Protein AF-A0A838UVV6-F1 (afdb_monomer_lite)

Radius of gyration: 16.94 Å; chains: 1; bounding box: 37×32×48 Å

Structure (mmCIF, N/CA/C/O backbone):
data_AF-A0A838UVV6-F1
#
_entry.id   AF-A0A838UVV6-F1
#
loop_
_atom_site.group_PDB
_atom_site.id
_atom_site.type_symbol
_atom_site.label_atom_id
_atom_site.label_alt_id
_atom_site.label_comp_id
_atom_site.label_asym_id
_atom_site.label_entity_id
_atom_site.label_seq_id
_atom_site.pdbx_PDB_ins_code
_atom_site.Cartn_x
_atom_site.Cartn_y
_atom_site.Cartn_z
_atom_site.occupancy
_atom_site.B_iso_or_equiv
_atom_site.auth_seq_id
_atom_site.auth_comp_id
_atom_site.auth_asym_id
_atom_site.auth_atom_id
_atom_site.pdbx_PDB_model_num
ATOM 1 N N . MET A 1 1 ? -22.865 -4.906 24.765 1.00 41.06 1 MET A N 1
ATOM 2 C CA . MET A 1 1 ? -21.482 -5.231 24.356 1.00 41.06 1 MET A CA 1
ATOM 3 C C . MET A 1 1 ? -21.528 -5.746 22.930 1.00 41.06 1 MET A C 1
ATOM 5 O O . MET A 1 1 ? -21.940 -6.876 22.714 1.00 41.06 1 MET A O 1
ATOM 9 N N . THR A 1 2 ? -21.215 -4.902 21.952 1.00 46.88 2 THR A N 1
ATOM 10 C CA . THR A 1 2 ? -21.069 -5.320 20.553 1.00 46.88 2 THR A CA 1
ATOM 11 C C . THR A 1 2 ? -19.723 -6.016 20.407 1.00 46.88 2 THR A C 1
ATOM 13 O O . THR A 1 2 ? -18.683 -5.409 20.655 1.00 46.88 2 THR A O 1
ATOM 16 N N . THR A 1 3 ? -19.739 -7.299 20.067 1.00 51.88 3 THR A N 1
ATOM 17 C CA . THR A 1 3 ? -18.536 -8.076 19.772 1.00 51.88 3 THR A CA 1
ATOM 18 C C . THR A 1 3 ? -17.814 -7.440 18.586 1.00 51.88 3 THR A C 1
ATOM 20 O O . THR A 1 3 ? -18.348 -7.365 17.481 1.00 51.88 3 THR A O 1
ATOM 23 N N . ILE A 1 4 ? -16.603 -6.936 18.822 1.00 55.19 4 ILE A N 1
ATOM 24 C CA . ILE A 1 4 ? -15.743 -6.409 17.763 1.00 55.19 4 ILE A CA 1
ATOM 25 C C . ILE A 1 4 ? -15.344 -7.611 16.907 1.00 55.19 4 ILE A C 1
ATOM 27 O O . ILE A 1 4 ? -14.550 -8.436 17.348 1.00 55.19 4 ILE A O 1
ATOM 31 N N . GLN A 1 5 ? -15.927 -7.763 15.717 1.00 62.59 5 GLN A N 1
ATOM 32 C CA . GLN A 1 5 ? -15.460 -8.770 14.767 1.00 62.59 5 GLN A CA 1
ATOM 33 C C . GLN A 1 5 ? -14.208 -8.231 14.058 1.00 62.59 5 GLN A C 1
ATOM 35 O O . GLN A 1 5 ? -14.318 -7.285 13.274 1.00 62.59 5 GLN A O 1
ATOM 40 N N . PRO A 1 6 ? -13.012 -8.811 14.291 1.00 66.38 6 PRO A N 1
ATOM 41 C CA . PRO A 1 6 ? -11.767 -8.336 13.683 1.00 66.38 6 PRO A CA 1
ATOM 42 C C . PRO A 1 6 ? -11.651 -8.705 12.194 1.00 66.38 6 PRO A C 1
ATOM 44 O O . PRO A 1 6 ? -10.659 -8.384 11.548 1.00 66.38 6 PRO A O 1
ATOM 47 N N . THR A 1 7 ? -12.654 -9.377 11.627 1.00 75.38 7 THR A N 1
ATOM 48 C CA . THR A 1 7 ? -12.616 -9.950 10.280 1.00 75.38 7 THR A CA 1
ATOM 49 C C . THR A 1 7 ? -12.334 -8.906 9.203 1.00 75.38 7 THR A C 1
ATOM 51 O O . THR A 1 7 ? -11.493 -9.148 8.344 1.00 75.38 7 THR A O 1
ATOM 54 N N . LYS A 1 8 ? -12.968 -7.725 9.259 1.00 72.94 8 LYS A N 1
ATOM 55 C CA . LYS A 1 8 ? -12.755 -6.667 8.255 1.00 72.94 8 LYS A CA 1
ATOM 56 C C . LYS A 1 8 ? -11.329 -6.091 8.278 1.00 72.94 8 LYS A C 1
ATOM 58 O O . LYS A 1 8 ? -10.708 -6.099 7.220 1.00 72.94 8 LYS A O 1
ATOM 63 N N . PRO A 1 9 ? -10.771 -5.618 9.414 1.00 76.00 9 PRO A N 1
ATOM 64 C CA . PRO A 1 9 ? -9.405 -5.088 9.438 1.00 76.00 9 PRO A CA 1
ATOM 65 C C . PRO A 1 9 ? -8.336 -6.137 9.134 1.00 76.00 9 PRO A C 1
ATOM 67 O O . PRO A 1 9 ? -7.342 -5.813 8.492 1.00 76.00 9 PRO A O 1
ATOM 70 N N . VAL A 1 10 ? -8.540 -7.393 9.536 1.00 78.88 10 VAL A N 1
ATOM 71 C CA . VAL A 1 10 ? -7.603 -8.474 9.201 1.00 78.88 10 VAL A CA 1
ATOM 72 C C . VAL A 1 10 ? -7.660 -8.799 7.709 1.00 78.88 10 VAL A C 1
ATOM 74 O O . VAL A 1 10 ? -6.617 -8.861 7.062 1.00 78.88 10 VAL A O 1
ATOM 77 N N . LEU A 1 11 ? -8.858 -8.954 7.135 1.00 79.56 11 LEU A N 1
ATOM 78 C CA . LEU A 1 11 ? -9.021 -9.232 5.706 1.00 79.56 11 LEU A CA 1
ATOM 79 C C . LEU A 1 11 ? -8.479 -8.085 4.854 1.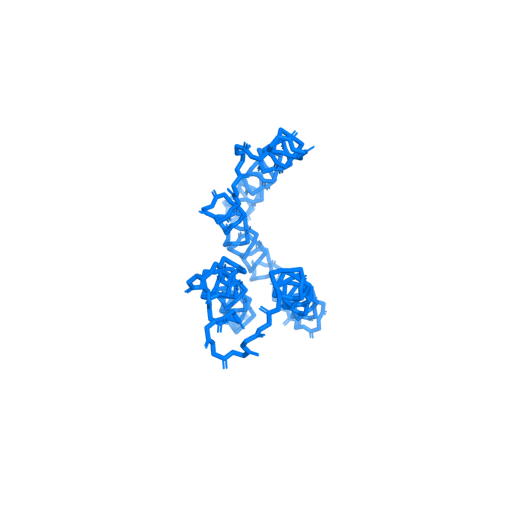00 79.56 11 LEU A C 1
ATOM 81 O O . LEU A 1 11 ? -7.797 -8.330 3.863 1.00 79.56 11 LEU A O 1
ATOM 85 N N . SER A 1 12 ? -8.735 -6.844 5.269 1.00 76.81 12 SER A N 1
ATOM 86 C CA . SER A 1 12 ? -8.170 -5.674 4.617 1.00 76.81 12 SER A CA 1
ATOM 87 C C . SER A 1 12 ? -6.636 -5.739 4.698 1.00 76.81 12 SER A C 1
ATOM 89 O O . SER A 1 12 ? -5.983 -5.775 3.668 1.00 76.81 12 SER A O 1
ATOM 91 N N . ALA A 1 13 ? -6.021 -5.902 5.869 1.00 78.75 13 ALA A N 1
ATOM 92 C CA . ALA A 1 13 ? -4.562 -5.998 5.968 1.00 78.75 13 ALA A CA 1
ATOM 93 C C . ALA A 1 13 ? -3.964 -7.119 5.089 1.00 78.75 13 ALA A C 1
ATOM 95 O O . ALA A 1 13 ? -2.959 -6.896 4.415 1.00 78.75 13 ALA A O 1
ATOM 96 N N . ILE A 1 14 ? -4.610 -8.290 5.029 1.00 81.56 14 ILE A N 1
ATOM 97 C CA . ILE A 1 14 ? -4.186 -9.410 4.173 1.00 81.56 14 ILE A CA 1
ATOM 98 C C . ILE A 1 14 ? -4.249 -9.030 2.691 1.00 81.56 14 ILE A C 1
ATOM 100 O O . ILE A 1 14 ? -3.289 -9.277 1.966 1.00 81.56 14 ILE A O 1
ATOM 104 N N . VA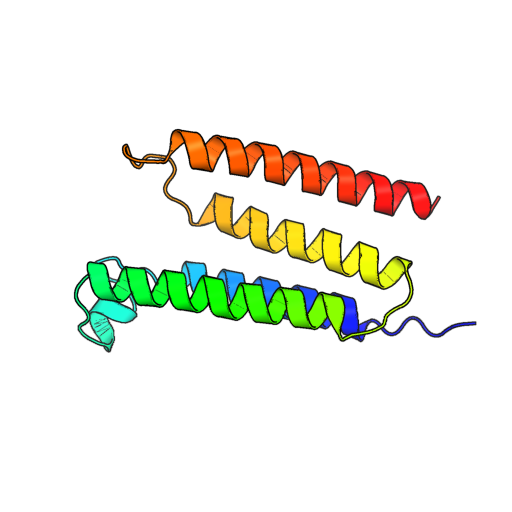L A 1 15 ? -5.335 -8.406 2.224 1.00 79.56 15 VAL A N 1
ATOM 105 C CA . VAL A 1 15 ? -5.458 -7.988 0.815 1.00 79.56 15 VAL A CA 1
ATOM 106 C C . VAL A 1 15 ? -4.398 -6.945 0.458 1.00 79.56 15 VAL A C 1
ATOM 108 O O . VAL A 1 15 ? -3.833 -7.007 -0.632 1.00 79.56 15 VAL A O 1
ATOM 111 N N . ALA A 1 16 ? -4.055 -6.037 1.376 1.00 77.12 16 ALA A N 1
ATOM 112 C CA . ALA A 1 16 ? -3.001 -5.050 1.144 1.00 77.12 16 ALA A CA 1
ATOM 113 C C . ALA A 1 16 ? -1.621 -5.718 1.117 1.00 77.12 16 ALA A C 1
ATOM 115 O O . ALA A 1 16 ? -0.779 -5.367 0.294 1.00 77.12 16 ALA A O 1
ATOM 116 N N . ALA A 1 17 ? -1.387 -6.709 1.979 1.00 76.69 17 ALA A N 1
ATOM 117 C CA . ALA A 1 17 ? -0.150 -7.483 1.986 1.00 76.69 17 ALA A CA 1
ATOM 118 C C . ALA A 1 17 ? -0.002 -8.348 0.720 1.00 76.69 17 ALA A C 1
ATOM 120 O O . ALA A 1 17 ? 1.095 -8.476 0.181 1.00 76.69 17 ALA A O 1
ATOM 121 N N . LEU A 1 18 ? -1.099 -8.902 0.199 1.00 76.56 18 LEU A N 1
ATOM 122 C CA . LEU A 1 18 ? -1.109 -9.599 -1.089 1.00 76.56 18 LEU A CA 1
ATOM 123 C C . LEU A 1 18 ? -0.864 -8.634 -2.254 1.00 76.56 18 LEU A C 1
ATOM 125 O O . LEU A 1 18 ? -0.099 -8.962 -3.158 1.00 76.56 18 LEU A O 1
ATOM 129 N N . TRP A 1 19 ? -1.442 -7.431 -2.206 1.00 73.19 19 TRP A N 1
ATOM 130 C CA . TRP A 1 19 ? -1.157 -6.362 -3.167 1.00 73.19 19 TRP A CA 1
ATOM 131 C C . TRP A 1 19 ? 0.329 -5.973 -3.148 1.00 73.19 19 TRP A C 1
ATOM 133 O O . TRP A 1 19 ? 0.949 -5.836 -4.200 1.00 73.19 19 TRP A O 1
ATOM 143 N N . LEU A 1 20 ? 0.936 -5.883 -1.960 1.00 72.44 20 LEU A N 1
ATOM 144 C CA . LEU A 1 20 ? 2.383 -5.714 -1.806 1.00 72.44 20 LEU A CA 1
ATOM 145 C C . LEU A 1 20 ? 3.167 -6.859 -2.437 1.00 72.44 20 LEU A C 1
ATOM 147 O O . LEU A 1 20 ? 4.091 -6.616 -3.208 1.00 72.44 20 LEU A O 1
ATOM 151 N N . GLY A 1 21 ? 2.792 -8.103 -2.138 1.00 70.31 21 GLY A N 1
ATOM 152 C CA . GLY A 1 21 ? 3.402 -9.280 -2.751 1.00 70.31 21 GLY A CA 1
ATOM 153 C C . GLY A 1 21 ? 3.340 -9.219 -4.279 1.00 70.31 21 GLY A C 1
ATOM 154 O O . GLY A 1 21 ? 4.325 -9.537 -4.945 1.00 70.31 21 GLY A O 1
ATOM 155 N N . ALA A 1 22 ? 2.236 -8.714 -4.836 1.00 68.44 22 ALA A N 1
ATOM 156 C CA . ALA A 1 22 ? 2.101 -8.498 -6.271 1.00 68.44 22 ALA A CA 1
ATOM 157 C C . ALA A 1 22 ? 3.111 -7.466 -6.825 1.00 68.44 22 ALA A C 1
ATOM 159 O O . ALA A 1 22 ? 3.559 -7.588 -7.961 1.00 68.44 22 ALA A O 1
ATOM 160 N N . PHE A 1 23 ? 3.522 -6.476 -6.031 1.00 66.81 23 PHE A N 1
ATOM 161 C CA . PHE A 1 23 ? 4.569 -5.521 -6.410 1.00 66.81 23 PHE A CA 1
ATOM 162 C C . PHE A 1 23 ? 5.979 -6.122 -6.390 1.00 66.81 23 PHE A C 1
ATOM 164 O O . PHE A 1 23 ? 6.775 -5.805 -7.277 1.00 66.81 23 PHE A O 1
ATOM 171 N N . VAL A 1 24 ? 6.277 -6.959 -5.388 1.00 66.56 24 VAL A N 1
ATOM 172 C CA . VAL A 1 24 ? 7.625 -7.509 -5.143 1.00 66.56 24 VAL A CA 1
ATOM 173 C C . VAL A 1 24 ? 7.947 -8.668 -6.075 1.00 66.56 24 VAL A C 1
ATOM 175 O O . VAL A 1 24 ? 9.009 -8.704 -6.688 1.00 66.56 24 VAL A O 1
ATOM 178 N N . PHE A 1 25 ? 7.043 -9.646 -6.157 1.00 64.88 25 PHE A N 1
ATOM 179 C CA . PHE A 1 25 ? 7.328 -10.914 -6.829 1.00 64.88 25 PHE A CA 1
ATOM 180 C C . PHE A 1 25 ? 7.197 -10.824 -8.350 1.00 64.88 25 PHE A C 1
ATOM 182 O O . PHE A 1 25 ? 7.765 -11.643 -9.070 1.00 64.88 25 PHE A O 1
ATOM 189 N N . PHE A 1 26 ? 6.480 -9.817 -8.849 1.00 65.50 26 PHE A N 1
ATOM 190 C CA . PHE A 1 26 ? 6.214 -9.643 -10.270 1.00 65.50 26 PHE A CA 1
ATOM 191 C C . PHE A 1 26 ? 6.972 -8.447 -10.842 1.00 65.50 26 PHE A C 1
ATOM 193 O O . PHE A 1 26 ? 6.392 -7.508 -11.385 1.00 65.50 26 PHE A O 1
ATOM 200 N N . ASP A 1 27 ? 8.293 -8.473 -10.704 1.00 64.62 27 ASP A N 1
ATOM 201 C CA . ASP A 1 27 ? 9.173 -7.549 -11.413 1.00 64.62 27 ASP A CA 1
ATOM 202 C C . ASP A 1 27 ? 9.029 -7.756 -12.942 1.00 64.62 27 ASP A C 1
ATOM 204 O O . ASP A 1 27 ? 9.044 -8.903 -13.394 1.00 64.62 27 ASP A O 1
ATOM 208 N N . PRO A 1 28 ? 8.837 -6.703 -13.761 1.00 59.72 28 PRO A N 1
ATOM 209 C CA . PRO A 1 28 ? 8.881 -6.800 -15.220 1.00 59.72 28 PRO A CA 1
ATOM 210 C C . PRO A 1 28 ? 10.316 -6.782 -15.775 1.00 59.72 28 PRO A C 1
ATOM 212 O O . PRO A 1 28 ? 10.505 -6.841 -16.990 1.00 59.72 28 PRO A O 1
ATOM 215 N N . GLY A 1 29 ? 11.331 -6.686 -14.910 1.00 64.31 29 GLY A N 1
ATOM 216 C CA . GLY A 1 29 ? 12.734 -6.765 -15.296 1.00 64.31 29 GLY A CA 1
ATOM 217 C C . GLY A 1 29 ? 13.129 -8.096 -15.963 1.00 64.31 29 GLY A C 1
ATOM 218 O O . GLY A 1 29 ? 12.375 -9.073 -15.946 1.00 64.31 29 GLY A O 1
ATOM 219 N N . PRO A 1 30 ? 14.343 -8.180 -16.537 1.00 58.03 30 PRO A N 1
ATOM 220 C CA . PRO A 1 30 ? 14.835 -9.377 -17.230 1.00 58.03 30 PRO A CA 1
ATOM 221 C C . PRO A 1 30 ? 14.952 -10.616 -16.325 1.00 58.03 30 PRO A C 1
ATOM 223 O O . PRO A 1 30 ? 14.897 -11.742 -16.811 1.00 58.03 30 PRO A O 1
ATOM 226 N N . ASN A 1 31 ? 15.054 -10.411 -15.007 1.00 62.88 31 ASN A N 1
ATOM 227 C CA . ASN A 1 31 ? 15.071 -11.477 -13.999 1.00 62.88 31 ASN A CA 1
ATOM 228 C C . ASN A 1 31 ? 13.715 -11.677 -13.305 1.00 62.88 31 ASN A C 1
ATOM 230 O O . ASN A 1 31 ? 13.617 -12.393 -12.312 1.00 62.88 31 ASN A O 1
ATOM 234 N N . GLY A 1 32 ? 12.680 -11.011 -13.803 1.00 64.94 32 GLY A N 1
ATOM 235 C CA . GLY A 1 32 ? 11.347 -11.032 -13.239 1.00 64.94 32 GLY A CA 1
ATOM 236 C C . GLY A 1 32 ? 10.582 -12.315 -13.542 1.00 64.94 32 GLY A C 1
ATOM 237 O O . GLY A 1 32 ? 10.787 -12.946 -14.581 1.00 64.94 32 GLY A O 1
ATOM 238 N N . PHE A 1 33 ? 9.648 -12.679 -12.659 1.00 68.31 33 PHE A N 1
ATOM 239 C CA . PHE A 1 33 ? 8.821 -13.883 -12.799 1.00 68.31 33 PHE A CA 1
ATOM 240 C C . PHE A 1 33 ? 8.131 -13.971 -14.172 1.00 68.31 33 PHE A C 1
ATOM 242 O O . PHE A 1 33 ? 8.141 -15.027 -14.806 1.00 68.31 33 PHE A O 1
ATOM 249 N N . PHE A 1 34 ? 7.583 -12.853 -14.659 1.00 65.50 34 PHE A N 1
ATOM 250 C CA . PHE A 1 34 ? 6.889 -12.777 -15.947 1.00 65.50 34 PHE A CA 1
ATOM 251 C C . PHE A 1 34 ? 7.822 -12.933 -17.153 1.00 65.50 34 PHE A C 1
ATOM 253 O O . PHE A 1 34 ? 7.451 -13.555 -18.148 1.00 65.50 34 PHE A O 1
ATOM 260 N N . THR A 1 35 ? 9.044 -12.422 -17.050 1.00 61.50 35 THR A N 1
ATOM 261 C CA . THR A 1 35 ? 10.023 -12.446 -18.140 1.00 61.50 35 THR A CA 1
ATOM 262 C C . THR A 1 35 ? 10.739 -13.798 -18.219 1.00 61.50 35 THR A C 1
ATOM 264 O O . THR A 1 35 ? 10.983 -14.293 -19.315 1.00 61.50 35 THR A O 1
ATOM 267 N N . GLN A 1 36 ? 11.016 -14.447 -17.079 1.00 68.44 36 GLN A N 1
ATOM 268 C CA . GLN A 1 36 ? 11.706 -15.746 -17.032 1.00 68.44 36 GLN A CA 1
ATOM 269 C C . GLN A 1 36 ? 10.775 -16.960 -17.147 1.00 68.44 36 GLN A C 1
ATOM 271 O O . GLN A 1 36 ? 11.145 -17.953 -17.763 1.00 68.44 36 GLN A O 1
ATOM 276 N N . THR A 1 37 ? 9.580 -16.908 -16.549 1.00 72.56 37 THR A N 1
ATOM 277 C CA . THR A 1 37 ? 8.677 -18.078 -16.491 1.00 72.56 37 THR A CA 1
ATOM 278 C C . THR A 1 37 ? 7.673 -18.074 -17.637 1.00 72.56 37 THR A C 1
ATOM 280 O O . THR A 1 37 ? 7.347 -19.122 -18.189 1.00 72.56 37 THR A O 1
ATOM 283 N N . LEU A 1 38 ? 7.172 -16.888 -17.994 1.00 70.81 38 LEU A N 1
ATOM 284 C CA . LEU A 1 38 ? 6.143 -16.709 -19.021 1.00 70.81 38 LEU A CA 1
ATOM 285 C C . LEU A 1 38 ? 6.711 -16.183 -20.350 1.00 70.81 38 LEU A C 1
ATOM 287 O O . LEU A 1 38 ? 5.951 -16.054 -21.304 1.00 70.81 38 LEU A O 1
ATOM 291 N N . HIS A 1 39 ? 8.026 -15.926 -20.426 1.00 72.75 39 HIS A N 1
ATOM 292 C CA . HIS A 1 39 ? 8.728 -15.408 -21.611 1.00 72.75 39 HIS A CA 1
ATOM 293 C C . HIS A 1 39 ? 8.056 -14.174 -22.238 1.00 72.75 39 HIS A C 1
ATOM 295 O O . HIS A 1 39 ? 8.052 -14.007 -23.458 1.00 72.75 39 HIS A O 1
ATOM 301 N N . LEU A 1 40 ? 7.462 -13.317 -21.405 1.00 73.44 40 LEU A N 1
ATOM 302 C CA . LEU A 1 40 ? 6.785 -12.107 -21.861 1.00 73.44 40 LEU A CA 1
ATOM 303 C C . LEU A 1 40 ? 7.803 -11.015 -22.194 1.00 73.44 40 LEU A C 1
ATOM 305 O O . LEU A 1 40 ? 8.827 -10.873 -21.524 1.00 73.44 40 LEU A O 1
ATOM 309 N N . ASN A 1 41 ? 7.499 -10.203 -23.206 1.00 76.94 41 ASN A N 1
ATOM 310 C CA . ASN A 1 41 ? 8.294 -9.012 -23.510 1.00 76.94 41 ASN A CA 1
ATOM 311 C C . ASN A 1 41 ? 8.174 -8.010 -22.330 1.00 76.94 41 ASN A C 1
ATOM 313 O O . ASN A 1 41 ? 7.101 -7.947 -21.723 1.00 76.94 41 ASN A O 1
ATOM 317 N N . PRO A 1 42 ? 9.179 -7.173 -21.990 1.00 69.25 42 PRO A N 1
ATOM 318 C CA . PRO A 1 42 ? 9.108 -6.291 -20.816 1.00 69.25 42 PRO A CA 1
ATOM 319 C C . PRO A 1 42 ? 7.901 -5.340 -20.817 1.00 69.25 42 PRO A C 1
ATOM 321 O O . PRO A 1 42 ? 7.356 -5.015 -19.763 1.00 69.25 42 PRO A O 1
ATOM 324 N N . ALA A 1 43 ? 7.430 -4.937 -22.002 1.00 71.88 43 ALA A N 1
ATOM 325 C CA . ALA A 1 43 ? 6.209 -4.147 -22.155 1.00 71.88 43 ALA A CA 1
ATOM 326 C C . ALA A 1 43 ? 4.945 -4.919 -21.722 1.00 71.88 43 ALA A C 1
ATOM 328 O O . ALA A 1 43 ? 4.076 -4.364 -21.051 1.00 71.88 43 ALA A O 1
ATOM 329 N N . GLU A 1 44 ? 4.859 -6.206 -22.060 1.00 72.00 44 GLU A N 1
ATOM 330 C CA . GLU A 1 44 ? 3.749 -7.082 -21.675 1.00 72.00 44 GLU A CA 1
ATOM 331 C C . GLU A 1 44 ? 3.822 -7.427 -20.185 1.00 72.00 44 GLU A C 1
ATOM 333 O O . GLU A 1 44 ? 2.810 -7.356 -19.491 1.00 72.00 44 GLU A O 1
ATOM 338 N N . ALA A 1 45 ? 5.018 -7.714 -19.663 1.00 70.62 45 ALA A N 1
ATOM 339 C CA . ALA A 1 45 ? 5.236 -7.957 -18.238 1.00 70.62 45 ALA A CA 1
ATOM 340 C C . ALA A 1 45 ? 4.812 -6.749 -17.379 1.00 70.62 45 ALA A C 1
ATOM 342 O O . ALA A 1 45 ? 4.165 -6.913 -16.342 1.00 70.62 45 ALA A O 1
ATOM 343 N N . ASN A 1 46 ? 5.102 -5.526 -17.838 1.00 72.81 46 ASN A N 1
ATOM 344 C CA . ASN A 1 46 ? 4.653 -4.310 -17.162 1.00 72.81 46 ASN A CA 1
ATOM 345 C C . ASN A 1 46 ? 3.124 -4.138 -17.229 1.00 72.81 46 ASN A C 1
ATOM 347 O O . ASN A 1 46 ? 2.498 -3.780 -16.233 1.00 72.81 46 ASN A O 1
ATOM 351 N N . ALA A 1 47 ? 2.500 -4.449 -18.370 1.00 73.12 47 ALA A N 1
ATOM 352 C CA . ALA A 1 47 ? 1.042 -4.419 -18.499 1.00 73.12 47 ALA A CA 1
ATOM 353 C C . ALA A 1 47 ? 0.358 -5.416 -17.545 1.00 73.12 47 ALA A C 1
ATOM 355 O O . ALA A 1 47 ? -0.621 -5.062 -16.887 1.00 73.12 47 ALA A O 1
ATOM 356 N N . TRP A 1 48 ? 0.905 -6.627 -17.397 1.00 71.69 48 TRP A N 1
ATOM 357 C CA . TRP A 1 48 ? 0.425 -7.618 -16.426 1.00 71.69 48 TRP A CA 1
ATOM 358 C C . TRP A 1 48 ? 0.592 -7.153 -14.980 1.00 71.69 48 TRP A C 1
ATOM 360 O O . TRP A 1 48 ? -0.336 -7.305 -14.182 1.00 71.69 48 TRP A O 1
ATOM 370 N N . LYS A 1 49 ? 1.727 -6.529 -14.645 1.00 71.38 49 LYS A N 1
ATOM 371 C CA . LYS A 1 49 ? 1.944 -5.922 -13.325 1.00 71.38 49 LYS A CA 1
ATOM 372 C C . LYS A 1 49 ? 0.899 -4.846 -13.028 1.00 71.38 49 LYS A C 1
ATOM 374 O O . LYS A 1 49 ? 0.251 -4.902 -11.985 1.00 71.38 49 LYS A O 1
ATOM 379 N N . LEU A 1 50 ? 0.680 -3.909 -13.950 1.00 72.38 50 LEU A N 1
ATOM 380 C CA . LEU A 1 50 ? -0.347 -2.869 -13.809 1.00 72.38 50 LEU A CA 1
ATOM 381 C C . LEU A 1 50 ? -1.758 -3.467 -13.696 1.00 72.38 50 LEU A C 1
ATOM 383 O O . LEU A 1 50 ? -2.558 -3.005 -12.881 1.00 72.38 50 LEU A O 1
ATOM 387 N N . GLY A 1 51 ? -2.045 -4.530 -14.45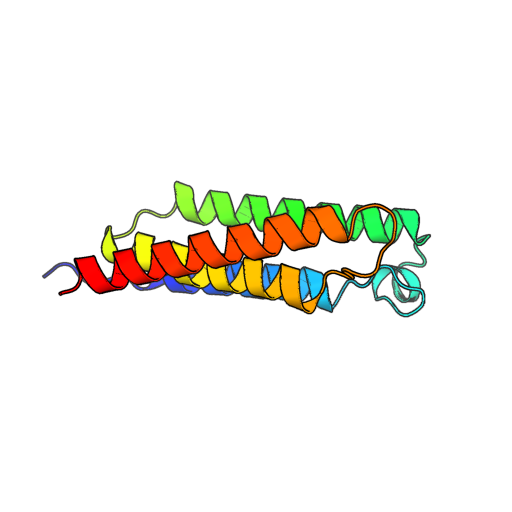2 1.00 74.50 51 GLY A N 1
ATOM 388 C CA . GLY A 1 51 ? -3.297 -5.280 -14.366 1.00 74.50 51 GLY A CA 1
ATOM 389 C C . GLY A 1 51 ? -3.519 -5.906 -12.988 1.00 74.50 51 GLY A C 1
ATOM 390 O O . GLY A 1 51 ? -4.591 -5.742 -12.408 1.00 74.50 51 GLY A O 1
ATOM 391 N N . LEU A 1 52 ? -2.503 -6.559 -12.415 1.00 74.69 52 LEU A N 1
ATOM 392 C CA . LEU A 1 52 ? -2.575 -7.118 -11.060 1.00 74.69 52 LEU A CA 1
ATOM 393 C C . LEU A 1 52 ? -2.787 -6.026 -10.009 1.00 74.69 52 LEU A C 1
ATOM 395 O O . LEU A 1 52 ? -3.656 -6.167 -9.150 1.00 74.69 52 LEU A O 1
ATOM 399 N N . ILE A 1 53 ? -2.052 -4.917 -10.108 1.00 71.69 53 ILE A N 1
ATOM 400 C CA . ILE A 1 53 ? -2.204 -3.758 -9.218 1.00 71.69 53 ILE A CA 1
ATOM 401 C C . ILE A 1 53 ? -3.647 -3.247 -9.242 1.00 71.69 53 ILE A C 1
ATOM 403 O O . ILE A 1 53 ? -4.229 -2.986 -8.185 1.00 71.69 53 ILE A O 1
ATOM 407 N N . PHE A 1 54 ? -4.233 -3.141 -10.437 1.00 74.12 54 PHE A N 1
ATOM 408 C CA . PHE A 1 54 ? -5.615 -2.716 -10.609 1.00 74.12 54 PHE A CA 1
ATOM 409 C C . PHE A 1 54 ? -6.605 -3.726 -10.016 1.00 74.12 54 PHE A C 1
ATOM 411 O O . PHE A 1 54 ? -7.494 -3.332 -9.267 1.00 74.12 54 PHE A O 1
ATOM 418 N N . VAL A 1 55 ? -6.435 -5.025 -10.281 1.00 77.75 55 VAL A N 1
ATOM 419 C CA . VAL A 1 55 ? -7.313 -6.085 -9.752 1.00 77.75 55 VAL A CA 1
ATOM 420 C C . VAL A 1 55 ? -7.283 -6.120 -8.226 1.00 77.75 55 VAL A C 1
ATOM 422 O O . VAL A 1 55 ? -8.337 -6.132 -7.589 1.00 77.75 55 VAL A O 1
ATOM 425 N N . PHE A 1 56 ? -6.100 -6.084 -7.617 1.00 75.62 56 PHE A N 1
ATOM 426 C CA . PHE A 1 56 ? -5.990 -6.083 -6.162 1.00 75.62 56 PHE A CA 1
ATOM 427 C C . PHE A 1 56 ? -6.479 -4.759 -5.549 1.00 75.62 56 PHE A C 1
ATOM 429 O O . PHE A 1 56 ? -7.088 -4.783 -4.482 1.00 75.62 56 PHE A O 1
ATOM 436 N N . GLY A 1 57 ? -6.299 -3.618 -6.225 1.00 73.44 57 GLY A N 1
ATOM 437 C CA . GLY A 1 57 ? -6.890 -2.333 -5.821 1.00 73.44 57 GLY A CA 1
ATOM 438 C C . GLY A 1 57 ? -8.421 -2.288 -5.964 1.00 73.44 57 GLY A C 1
ATOM 439 O O . GLY A 1 57 ? -9.120 -1.618 -5.199 1.00 73.44 57 GLY A O 1
ATOM 440 N N . LEU A 1 58 ? -8.981 -3.053 -6.899 1.00 77.62 58 LEU A N 1
ATOM 441 C CA . LEU A 1 58 ? -10.423 -3.239 -7.013 1.00 77.62 58 LEU A CA 1
ATOM 442 C C . LEU A 1 58 ? -10.932 -4.117 -5.865 1.00 77.62 58 LEU A C 1
ATOM 444 O O . LEU A 1 58 ? -11.846 -3.714 -5.150 1.00 77.62 58 LEU A O 1
ATOM 448 N N . LEU A 1 59 ? -10.302 -5.274 -5.633 1.00 79.06 59 LEU A N 1
ATOM 449 C CA . LEU A 1 59 ? -10.620 -6.169 -4.512 1.00 79.06 59 LEU A CA 1
ATOM 450 C C . LEU A 1 59 ? -10.536 -5.441 -3.167 1.00 79.06 59 LEU A C 1
ATOM 452 O O . LEU A 1 59 ? -11.417 -5.607 -2.326 1.00 79.06 59 LEU A O 1
ATOM 456 N N . TRP A 1 60 ? -9.532 -4.579 -3.003 1.00 76.56 60 TRP A N 1
ATOM 457 C CA . TRP A 1 60 ? -9.399 -3.662 -1.876 1.00 76.56 60 TRP A CA 1
ATOM 458 C C . TRP A 1 60 ? -10.677 -2.853 -1.629 1.00 76.56 60 TRP A C 1
ATOM 460 O O . TRP A 1 60 ? -11.276 -2.878 -0.550 1.00 76.56 60 TRP A O 1
ATOM 470 N N . THR A 1 61 ? -11.100 -2.138 -2.668 1.00 75.75 61 THR A N 1
ATOM 471 C CA . THR A 1 61 ? -12.276 -1.266 -2.657 1.00 75.75 61 THR A CA 1
ATOM 472 C C . THR A 1 61 ? -13.549 -2.060 -2.375 1.00 75.75 61 THR A C 1
ATOM 474 O O . THR A 1 61 ? -14.393 -1.622 -1.595 1.00 75.75 61 THR A O 1
ATOM 477 N N . LEU A 1 62 ? -13.665 -3.262 -2.943 1.00 78.88 62 LEU A N 1
ATOM 478 C CA . LEU A 1 62 ? -14.786 -4.162 -2.687 1.00 78.88 62 LEU A CA 1
ATOM 479 C C . LEU A 1 62 ? -14.838 -4.598 -1.215 1.00 78.88 62 LEU A C 1
ATOM 481 O O . LEU A 1 62 ? -15.910 -4.564 -0.614 1.00 78.88 62 LEU A O 1
ATOM 485 N N . VAL A 1 63 ? -13.700 -4.933 -0.597 1.00 75.38 63 VAL A N 1
ATOM 486 C CA . VAL A 1 63 ? -13.645 -5.257 0.841 1.00 75.38 63 VAL A CA 1
ATOM 487 C C . VAL A 1 63 ? -14.066 -4.058 1.696 1.00 75.38 63 VAL A C 1
ATOM 489 O O . VAL A 1 63 ? -14.769 -4.221 2.691 1.00 75.38 63 VAL A O 1
ATOM 492 N N . MET A 1 64 ? -13.696 -2.840 1.299 1.00 70.62 64 MET A N 1
ATOM 493 C CA . MET A 1 64 ? -14.096 -1.623 2.010 1.00 70.62 64 MET A CA 1
ATOM 494 C C . MET A 1 64 ? -15.602 -1.342 1.939 1.00 70.62 64 MET A C 1
ATOM 496 O O . MET A 1 64 ? -16.182 -0.976 2.966 1.00 70.62 64 MET A O 1
ATOM 500 N N . ILE A 1 65 ? -16.213 -1.525 0.761 1.00 73.81 65 ILE A N 1
ATOM 501 C CA . IL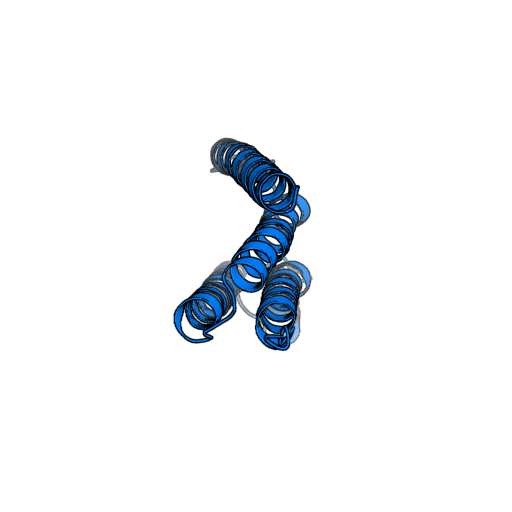E A 1 65 ? -17.625 -1.204 0.486 1.00 73.81 65 ILE A CA 1
ATOM 502 C C . ILE A 1 65 ? -18.575 -2.290 1.001 1.00 73.81 65 ILE A C 1
ATOM 504 O O . ILE A 1 65 ? -19.604 -1.966 1.586 1.00 73.81 65 ILE A O 1
ATOM 508 N N . PHE A 1 66 ? -18.259 -3.568 0.773 1.00 75.88 66 PHE A N 1
ATOM 509 C CA . PHE A 1 66 ? -19.219 -4.662 0.967 1.00 75.88 66 PHE A CA 1
ATOM 510 C C . PHE A 1 66 ? -19.115 -5.367 2.322 1.00 75.88 66 PHE A C 1
ATOM 512 O O . PHE A 1 66 ? -20.063 -6.043 2.716 1.00 75.88 66 PHE A O 1
ATOM 519 N N . PHE A 1 67 ? -18.007 -5.217 3.057 1.00 69.50 67 PHE A N 1
ATOM 520 C CA . PHE A 1 67 ? -17.922 -5.738 4.423 1.00 69.50 67 PHE A CA 1
ATOM 521 C C . PHE A 1 67 ? -18.342 -4.665 5.413 1.00 69.50 67 PHE A C 1
ATOM 523 O O . PHE A 1 67 ? -17.616 -3.700 5.643 1.00 69.50 67 PHE A O 1
ATOM 530 N N . ASP A 1 68 ? -19.506 -4.840 6.023 1.00 65.19 68 ASP A N 1
ATOM 531 C CA . ASP A 1 68 ? -19.968 -3.944 7.073 1.00 65.19 68 ASP A CA 1
ATOM 532 C C . ASP A 1 68 ? -19.206 -4.228 8.379 1.00 65.19 68 ASP A C 1
ATOM 534 O O . ASP A 1 68 ? -19.003 -5.383 8.762 1.00 65.19 68 ASP A O 1
ATOM 538 N N . ALA A 1 69 ? -18.713 -3.186 9.043 1.00 66.44 69 ALA A N 1
ATOM 539 C CA . ALA A 1 69 ? -17.987 -3.322 10.304 1.00 66.44 69 ALA A CA 1
ATOM 540 C C . ALA A 1 69 ? -18.223 -2.102 11.194 1.00 66.44 69 ALA A C 1
ATOM 542 O O . ALA A 1 69 ? -18.466 -1.009 10.675 1.00 66.44 69 ALA A O 1
ATOM 543 N N . PRO A 1 70 ? -18.079 -2.250 12.526 1.00 73.31 70 PRO A N 1
ATOM 544 C CA . PRO A 1 70 ? -18.161 -1.124 13.447 1.00 73.31 70 PRO A CA 1
ATOM 545 C C . PRO A 1 70 ? -17.259 0.027 12.990 1.00 73.31 70 PRO A C 1
ATOM 547 O O . PRO A 1 70 ? -16.147 -0.212 12.510 1.00 73.31 70 PRO A O 1
ATOM 550 N N . GLY A 1 71 ? -17.711 1.274 13.166 1.00 69.88 71 GLY A N 1
ATOM 551 C CA . GLY A 1 71 ? -17.002 2.463 12.675 1.00 69.88 71 GLY A CA 1
ATOM 552 C C . GLY A 1 71 ? -15.520 2.502 13.069 1.00 69.88 71 GLY A C 1
ATOM 553 O O . GLY A 1 71 ? -14.679 2.849 12.243 1.00 69.88 71 GLY A O 1
ATOM 554 N N . THR A 1 72 ? -15.186 2.047 14.279 1.00 70.75 72 THR A N 1
ATOM 555 C CA . THR A 1 72 ? -13.808 1.912 14.777 1.00 70.75 72 THR A CA 1
ATOM 556 C C . THR A 1 72 ? -12.994 0.898 13.965 1.00 70.75 72 THR A C 1
ATOM 558 O O . THR A 1 72 ? -11.915 1.216 13.469 1.00 70.75 72 THR A O 1
ATOM 561 N N . ALA A 1 73 ? -13.540 -0.300 13.727 1.00 71.12 73 ALA A N 1
ATOM 562 C CA . ALA A 1 73 ? -12.877 -1.352 12.955 1.00 71.12 73 ALA A CA 1
ATOM 563 C C . ALA A 1 73 ? -12.696 -0.964 11.478 1.00 71.12 73 ALA A C 1
ATOM 565 O O . ALA A 1 73 ? -11.681 -1.304 10.872 1.00 71.12 73 ALA A O 1
ATOM 566 N N . SER A 1 74 ? -13.641 -0.214 10.899 1.00 75.25 74 SER A N 1
ATOM 567 C CA . SER A 1 74 ? -13.513 0.282 9.526 1.00 75.25 74 SER A CA 1
ATOM 568 C C . SER A 1 74 ? -12.412 1.343 9.400 1.00 75.25 74 SER A C 1
ATOM 570 O O . SER A 1 74 ? -11.641 1.296 8.441 1.00 75.25 74 SER A O 1
ATOM 572 N N . ARG A 1 75 ? -12.278 2.258 10.372 1.00 74.88 75 ARG A N 1
ATOM 573 C CA . ARG A 1 75 ? -11.197 3.265 10.388 1.00 74.88 75 ARG A CA 1
ATOM 574 C C . ARG A 1 75 ? -9.824 2.618 10.567 1.00 74.88 75 ARG A C 1
ATOM 576 O O . ARG A 1 75 ? -8.917 2.927 9.798 1.00 74.88 75 ARG A O 1
ATOM 583 N N . LEU A 1 76 ? -9.703 1.656 11.486 1.00 79.56 76 LEU A N 1
ATOM 584 C CA . LEU A 1 76 ? -8.479 0.870 11.672 1.00 79.56 76 LEU A CA 1
ATOM 585 C C . LEU A 1 76 ? -8.101 0.107 10.394 1.00 79.56 76 LEU A C 1
ATOM 587 O O . LEU A 1 76 ? -6.949 0.137 9.964 1.00 79.56 76 LEU A O 1
ATOM 591 N N . SER A 1 77 ? -9.086 -0.528 9.746 1.00 79.19 77 SER A N 1
ATOM 592 C CA . SER A 1 77 ? -8.881 -1.265 8.494 1.00 79.19 77 SER A CA 1
ATOM 593 C C . SER A 1 77 ? -8.358 -0.377 7.366 1.00 79.19 77 SER A C 1
ATOM 595 O O . SER A 1 77 ? -7.616 -0.864 6.514 1.00 79.19 77 SER A O 1
ATOM 597 N N . LEU A 1 78 ? -8.731 0.908 7.359 1.00 79.56 78 LEU A N 1
ATOM 598 C CA . LEU A 1 78 ? -8.357 1.896 6.347 1.00 79.56 78 LEU A CA 1
ATOM 599 C C . LEU A 1 78 ? -6.980 2.500 6.635 1.00 79.56 78 LEU A C 1
ATOM 601 O O . LEU A 1 78 ? -6.183 2.668 5.717 1.00 79.56 78 LEU A O 1
ATOM 605 N N . ALA A 1 79 ? -6.672 2.746 7.910 1.00 84.56 79 ALA A N 1
ATOM 606 C CA . ALA A 1 79 ? -5.353 3.194 8.339 1.00 84.56 79 ALA A CA 1
ATOM 607 C C . ALA A 1 79 ? -4.276 2.140 8.031 1.00 84.56 79 ALA A C 1
ATOM 609 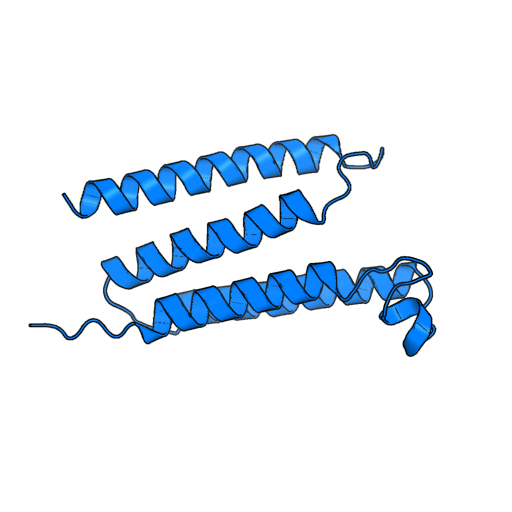O O . ALA A 1 79 ? -3.320 2.431 7.315 1.00 84.56 79 ALA A O 1
ATOM 610 N N . LEU A 1 80 ? -4.470 0.898 8.497 1.00 82.81 80 LEU A N 1
ATOM 611 C CA . LEU A 1 80 ? -3.509 -0.199 8.312 1.00 82.81 80 LEU A CA 1
ATOM 612 C C . LEU A 1 80 ? -3.212 -0.459 6.840 1.00 82.81 80 LEU A C 1
ATOM 614 O O . LEU A 1 80 ? -2.068 -0.595 6.420 1.00 82.81 80 LEU A O 1
ATOM 618 N N . SER A 1 81 ? -4.259 -0.514 6.042 1.00 79.12 81 SER A N 1
ATOM 619 C CA . SER A 1 81 ? -4.137 -0.821 4.632 1.00 79.12 81 SER A CA 1
ATOM 620 C C . SER A 1 81 ? -3.591 0.293 3.771 1.00 79.12 81 SER A C 1
ATOM 622 O O . SER A 1 81 ? -2.772 0.021 2.897 1.00 79.12 81 SER A O 1
ATOM 624 N N . GLY A 1 82 ? -4.005 1.534 4.031 1.00 81.00 82 GLY A N 1
ATOM 625 C CA . GLY A 1 82 ? -3.423 2.707 3.402 1.00 81.00 82 GLY A CA 1
ATOM 626 C C . GLY A 1 82 ? -1.923 2.749 3.672 1.00 81.00 82 GLY A C 1
ATOM 627 O O . GLY A 1 82 ? -1.148 2.943 2.741 1.00 81.00 82 GLY A O 1
ATOM 628 N N . THR A 1 83 ? -1.504 2.457 4.910 1.00 84.19 83 THR A N 1
ATOM 629 C CA . THR A 1 83 ? -0.086 2.323 5.272 1.00 84.19 83 THR A CA 1
ATOM 630 C C . THR A 1 83 ? 0.622 1.236 4.468 1.00 84.19 83 THR A C 1
ATOM 632 O O . THR A 1 83 ? 1.689 1.497 3.921 1.00 84.19 83 THR A O 1
ATOM 635 N N . ILE A 1 84 ? 0.038 0.043 4.348 1.00 80.81 84 ILE A N 1
ATOM 636 C CA . ILE A 1 84 ? 0.634 -1.068 3.593 1.00 80.81 84 ILE A CA 1
ATOM 637 C C . ILE A 1 84 ? 0.761 -0.725 2.096 1.00 80.81 84 ILE A C 1
ATOM 639 O O . ILE A 1 84 ? 1.828 -0.917 1.512 1.00 80.81 84 ILE A O 1
ATOM 643 N N . LEU A 1 85 ? -0.288 -0.163 1.485 1.00 79.50 85 LEU A N 1
ATOM 644 C CA . LEU A 1 85 ? -0.282 0.273 0.082 1.00 79.50 85 LEU A CA 1
ATOM 645 C C . LEU A 1 85 ? 0.781 1.349 -0.173 1.00 79.50 85 LEU A C 1
ATOM 647 O O . LEU A 1 85 ? 1.532 1.282 -1.147 1.00 79.50 85 LEU A O 1
ATOM 651 N N . TRP A 1 86 ? 0.871 2.329 0.720 1.00 83.81 86 TRP A N 1
ATOM 652 C CA . TRP A 1 86 ? 1.831 3.422 0.610 1.00 83.81 86 TRP A CA 1
ATOM 653 C C . TRP A 1 86 ? 3.277 2.986 0.825 1.00 83.81 86 TRP A C 1
ATOM 655 O O . TRP A 1 86 ? 4.148 3.392 0.058 1.00 83.81 86 TRP A O 1
ATOM 665 N N . LEU A 1 87 ? 3.535 2.120 1.810 1.00 78.50 87 LEU A N 1
ATOM 666 C CA . LEU A 1 87 ? 4.851 1.503 1.984 1.00 78.50 87 LEU A CA 1
ATOM 667 C C . LEU A 1 87 ? 5.244 0.704 0.739 1.00 78.50 87 LEU A C 1
ATOM 669 O O . LEU A 1 87 ? 6.406 0.718 0.348 1.00 78.50 87 LEU A O 1
ATOM 673 N N . GLY A 1 88 ? 4.282 0.070 0.071 1.00 71.69 88 GLY A N 1
ATOM 674 C CA . GLY A 1 88 ? 4.518 -0.596 -1.206 1.00 71.69 88 GLY A CA 1
ATOM 675 C C . GLY A 1 88 ? 4.975 0.322 -2.308 1.00 71.69 88 GLY A C 1
ATOM 676 O O . GLY A 1 88 ? 5.953 0.032 -2.993 1.00 71.69 88 GLY A O 1
ATOM 677 N N . LEU A 1 89 ? 4.294 1.453 -2.441 1.00 74.56 89 LEU A N 1
ATOM 678 C CA . LEU A 1 89 ? 4.694 2.470 -3.393 1.00 74.56 89 LEU A CA 1
ATOM 679 C C . LEU A 1 89 ? 6.114 2.974 -3.089 1.00 74.56 89 LEU A C 1
ATOM 681 O O . LEU A 1 89 ? 6.925 3.064 -3.998 1.00 74.56 89 LEU A O 1
ATOM 685 N N . LEU A 1 90 ? 6.444 3.246 -1.823 1.00 77.88 90 LEU A N 1
ATOM 686 C CA . LEU A 1 90 ? 7.774 3.734 -1.447 1.00 77.88 90 LEU A CA 1
ATOM 687 C C . LEU A 1 90 ? 8.899 2.717 -1.656 1.00 77.88 90 LEU A C 1
ATOM 689 O O . LEU A 1 90 ? 9.995 3.099 -2.051 1.00 77.88 90 LEU A O 1
ATOM 693 N N . LEU A 1 91 ? 8.657 1.445 -1.347 1.00 71.69 91 LEU A N 1
ATOM 694 C CA . LEU A 1 91 ? 9.705 0.424 -1.380 1.00 71.69 91 LEU A CA 1
ATOM 695 C C . LEU A 1 91 ? 9.960 -0.121 -2.786 1.00 71.69 91 LEU A C 1
ATOM 697 O O . LEU A 1 91 ? 11.074 -0.552 -3.071 1.00 71.69 91 LEU A O 1
ATOM 701 N N . PHE A 1 92 ? 8.943 -0.127 -3.652 1.00 69.75 92 PHE A N 1
ATOM 702 C CA . PHE A 1 92 ? 9.010 -0.819 -4.945 1.00 69.75 92 PHE A CA 1
ATOM 703 C C . PHE A 1 92 ? 8.896 0.100 -6.160 1.00 69.75 92 PHE A C 1
ATOM 705 O O . PHE A 1 92 ? 9.037 -0.375 -7.290 1.00 69.75 92 PHE A O 1
ATOM 712 N N . PHE A 1 93 ? 8.649 1.397 -5.968 1.00 71.50 93 PHE A N 1
ATOM 713 C CA . PHE A 1 93 ? 8.703 2.361 -7.059 1.00 71.50 93 PHE A CA 1
ATOM 714 C C . PHE A 1 93 ? 10.127 2.906 -7.239 1.00 71.50 93 PHE A C 1
ATOM 716 O O . PHE A 1 93 ? 10.760 3.357 -6.288 1.00 71.50 93 PHE A O 1
ATOM 723 N N . HIS A 1 94 ? 10.625 2.896 -8.477 1.00 71.56 94 HIS A N 1
ATOM 724 C CA . HIS A 1 94 ? 11.900 3.521 -8.829 1.00 71.56 94 HIS A CA 1
ATOM 725 C C . HIS A 1 94 ? 11.696 5.027 -9.033 1.00 71.56 94 HIS A C 1
ATOM 727 O O . HIS A 1 94 ? 11.294 5.478 -10.104 1.00 71.56 94 HIS A O 1
ATOM 733 N N . PHE A 1 95 ? 11.969 5.818 -7.995 1.00 71.31 95 PHE A N 1
ATOM 734 C CA . PHE A 1 95 ? 11.824 7.279 -8.049 1.00 71.31 95 PHE A CA 1
ATOM 735 C C . PHE A 1 95 ? 12.864 7.978 -8.933 1.00 71.31 95 PHE A C 1
ATOM 737 O O . PHE A 1 95 ? 12.657 9.129 -9.306 1.00 71.31 95 PHE A O 1
ATOM 744 N N . ASP A 1 96 ? 13.933 7.278 -9.308 1.00 65.88 96 ASP A N 1
ATOM 745 C CA . ASP A 1 96 ? 14.999 7.799 -10.168 1.00 65.88 96 ASP A CA 1
ATOM 746 C C . ASP A 1 96 ? 14.661 7.731 -11.671 1.00 65.88 96 ASP A C 1
ATOM 748 O O . ASP A 1 96 ? 15.475 8.120 -12.508 1.00 65.88 96 ASP A O 1
ATOM 752 N N . ASP A 1 97 ? 13.466 7.250 -12.039 1.00 67.50 97 ASP A N 1
ATOM 753 C CA . ASP A 1 97 ? 13.027 7.189 -13.436 1.00 67.50 97 ASP A CA 1
ATOM 754 C C . ASP A 1 97 ? 12.764 8.610 -13.998 1.00 67.50 97 ASP A C 1
ATOM 756 O O . ASP A 1 97 ? 11.898 9.333 -13.479 1.00 67.50 97 ASP A O 1
ATOM 760 N N . PRO A 1 98 ? 13.474 9.037 -15.065 1.00 62.31 98 PRO A N 1
ATOM 761 C CA . PRO A 1 98 ? 13.424 10.406 -15.584 1.00 62.31 98 PRO A CA 1
ATOM 762 C C . PRO A 1 98 ? 12.070 10.818 -16.179 1.00 62.31 98 PRO A C 1
ATOM 764 O O . PRO A 1 98 ? 11.853 12.009 -16.400 1.00 62.31 98 PRO A O 1
ATOM 767 N N . GLY A 1 99 ? 11.155 9.880 -16.448 1.00 72.88 99 GLY A N 1
ATOM 768 C CA . GLY A 1 99 ? 9.840 10.208 -17.009 1.00 72.88 99 GLY A CA 1
ATOM 769 C C . GLY A 1 99 ? 8.860 10.782 -15.982 1.00 72.88 99 GLY A C 1
ATOM 770 O O . GLY A 1 99 ? 8.244 11.822 -16.212 1.00 72.88 99 GLY A O 1
ATOM 771 N N . TYR A 1 100 ? 8.706 10.098 -14.845 1.00 70.44 100 TYR A N 1
ATOM 772 C CA . TYR A 1 100 ? 7.626 10.372 -13.883 1.00 70.44 100 TYR A CA 1
ATOM 773 C C . TYR A 1 100 ? 8.068 10.325 -12.413 1.00 70.44 100 TYR A C 1
ATOM 775 O O . TYR A 1 100 ? 7.235 10.531 -11.525 1.00 70.44 100 TYR A O 1
ATOM 783 N N . GLY A 1 101 ? 9.357 10.097 -12.137 1.00 71.25 101 GLY A N 1
ATOM 784 C CA . GLY A 1 101 ? 9.892 9.898 -10.789 1.00 71.25 101 GLY A CA 1
ATOM 785 C C . GLY A 1 101 ? 9.517 11.004 -9.800 1.00 71.25 101 GLY A C 1
ATOM 786 O O . GLY A 1 101 ? 8.987 10.727 -8.724 1.00 71.25 101 GLY A O 1
ATOM 787 N N . GLY A 1 102 ? 9.675 12.271 -10.204 1.00 74.75 102 GLY A N 1
ATOM 788 C CA . GLY A 1 102 ? 9.353 13.428 -9.360 1.00 74.75 102 GLY A CA 1
ATOM 789 C C . GLY A 1 102 ? 7.860 13.573 -9.038 1.00 74.75 102 GLY A C 1
ATOM 790 O O . GLY A 1 102 ? 7.492 13.870 -7.901 1.00 74.75 102 GLY A O 1
ATOM 791 N N . THR A 1 103 ? 6.978 13.322 -10.008 1.00 79.25 103 THR A N 1
ATOM 792 C CA . THR A 1 103 ? 5.524 13.389 -9.794 1.00 79.25 103 THR A CA 1
ATOM 793 C C . THR A 1 103 ? 5.057 12.273 -8.866 1.00 79.25 103 THR A C 1
ATOM 795 O O . THR A 1 103 ? 4.277 12.520 -7.945 1.00 79.25 103 THR A O 1
ATOM 798 N N . VAL A 1 104 ? 5.563 11.054 -9.057 1.00 77.50 104 VAL A N 1
ATOM 799 C CA . VAL A 1 104 ? 5.211 9.922 -8.193 1.00 77.50 104 VAL A CA 1
ATOM 800 C C . VAL A 1 104 ? 5.784 10.106 -6.785 1.00 77.50 104 VAL A C 1
ATOM 802 O O . VAL A 1 104 ? 5.080 9.823 -5.818 1.00 77.50 104 VAL A O 1
ATOM 805 N N . ALA A 1 105 ? 6.987 10.676 -6.639 1.00 78.69 105 ALA A N 1
ATOM 806 C CA . ALA A 1 105 ? 7.552 11.051 -5.338 1.00 78.69 105 ALA A CA 1
ATOM 807 C C . ALA A 1 105 ? 6.675 12.071 -4.594 1.00 78.69 105 ALA A C 1
ATOM 809 O O . ALA A 1 105 ? 6.417 11.916 -3.400 1.00 78.69 105 ALA A O 1
ATOM 810 N N . PHE A 1 106 ? 6.154 13.082 -5.295 1.00 81.44 106 PHE A N 1
ATOM 811 C CA . PHE A 1 106 ? 5.225 14.046 -4.705 1.00 81.44 106 PHE A CA 1
ATOM 812 C C . PHE A 1 106 ? 3.947 13.366 -4.192 1.00 81.44 106 PHE A C 1
ATOM 814 O O . PHE A 1 106 ? 3.556 13.571 -3.042 1.00 81.44 106 PHE A O 1
ATOM 821 N N . PHE A 1 107 ? 3.318 12.508 -5.003 1.00 81.44 107 PHE A N 1
ATOM 822 C CA . PHE A 1 107 ? 2.126 11.772 -4.574 1.00 81.44 107 PHE A CA 1
ATOM 823 C C . PHE A 1 107 ? 2.416 10.772 -3.453 1.00 81.44 107 PHE A C 1
ATOM 825 O O . PHE A 1 107 ? 1.566 10.586 -2.582 1.00 81.44 107 PHE A O 1
ATOM 832 N N . ALA A 1 108 ? 3.615 10.187 -3.412 1.00 83.56 108 ALA A N 1
ATOM 833 C CA . ALA A 1 108 ? 4.057 9.381 -2.284 1.00 83.56 108 ALA A CA 1
ATOM 834 C C . ALA A 1 108 ? 4.106 10.229 -1.003 1.00 83.56 108 ALA A C 1
ATOM 836 O O . ALA A 1 108 ? 3.518 9.845 0.004 1.00 83.56 108 ALA A O 1
ATOM 837 N N . LEU A 1 109 ? 4.709 11.420 -1.024 1.00 86.44 109 LEU A N 1
ATOM 838 C CA . LEU A 1 109 ? 4.755 12.299 0.153 1.00 86.44 109 LEU A CA 1
ATOM 839 C C . LEU A 1 109 ? 3.355 12.730 0.619 1.00 86.44 109 LEU A C 1
ATOM 841 O O . LEU A 1 109 ? 3.047 12.654 1.810 1.00 86.44 109 LEU A O 1
ATOM 845 N N . VAL A 1 110 ? 2.484 13.119 -0.316 1.00 87.56 110 VAL A N 1
ATOM 846 C CA . VAL A 1 110 ? 1.086 13.470 -0.014 1.00 87.56 110 VAL A CA 1
ATOM 847 C C . VAL A 1 110 ? 0.327 12.268 0.558 1.00 87.56 110 VAL A C 1
ATOM 849 O O . VAL A 1 110 ? -0.390 12.411 1.547 1.00 87.56 110 VAL A O 1
ATOM 852 N N . GLY A 1 111 ? 0.522 11.070 0.000 1.00 83.75 111 GLY A N 1
ATOM 853 C CA . GLY A 1 111 ? -0.051 9.830 0.530 1.00 83.75 111 GLY A CA 1
ATOM 854 C C . GLY A 1 111 ? 0.400 9.538 1.964 1.00 83.75 111 GLY A C 1
ATOM 855 O O . GLY A 1 111 ? -0.417 9.162 2.803 1.00 83.75 111 GLY A O 1
ATOM 856 N N . GLY A 1 112 ? 1.670 9.808 2.277 1.00 85.50 112 GLY A N 1
ATOM 857 C CA . GLY A 1 112 ? 2.219 9.667 3.626 1.00 85.50 112 GLY A CA 1
ATOM 858 C C . GLY A 1 112 ? 1.557 10.620 4.616 1.00 85.50 112 GLY A C 1
AT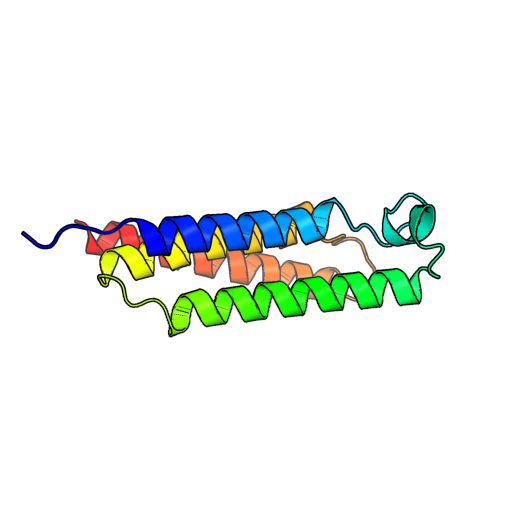OM 859 O O . GLY A 1 112 ? 1.168 10.212 5.710 1.00 85.50 112 GLY A O 1
ATOM 860 N N . LEU A 1 113 ? 1.332 11.872 4.207 1.00 87.38 113 LEU A N 1
ATOM 861 C CA . LEU A 1 113 ? 0.600 12.848 5.014 1.00 87.38 113 LEU A CA 1
ATOM 862 C C . LEU A 1 113 ? -0.842 12.392 5.290 1.00 87.38 113 LEU A C 1
ATOM 864 O O . LEU A 1 113 ? -1.301 12.472 6.429 1.00 87.38 113 LEU A O 1
ATOM 868 N N . VAL A 1 114 ? -1.545 11.868 4.281 1.00 85.19 114 VAL A N 1
ATOM 869 C CA . VAL A 1 114 ? -2.907 11.324 4.445 1.00 85.19 114 VAL A CA 1
ATOM 870 C C . VAL A 1 114 ? -2.928 10.175 5.455 1.00 85.19 114 VAL A C 1
ATOM 872 O O . VAL A 1 114 ? -3.829 10.113 6.295 1.00 85.19 114 VAL A O 1
ATOM 875 N N . ILE A 1 115 ? -1.927 9.295 5.426 1.00 88.25 115 ILE A N 1
ATOM 876 C CA . ILE A 1 115 ? -1.800 8.187 6.381 1.00 88.25 115 ILE A CA 1
ATOM 877 C C . ILE A 1 115 ? -1.581 8.700 7.797 1.00 88.25 115 ILE A C 1
ATOM 879 O O . ILE A 1 115 ? -2.286 8.269 8.708 1.00 88.25 115 ILE A O 1
ATOM 883 N N . VAL A 1 116 ? -0.660 9.646 7.984 1.00 88.31 116 VAL A N 1
ATOM 884 C CA . VAL A 1 116 ? -0.399 10.251 9.296 1.00 88.31 116 VAL A CA 1
ATOM 885 C C . VAL A 1 116 ? -1.668 10.905 9.846 1.00 88.31 116 VAL A C 1
ATOM 887 O O . VAL A 1 116 ? -2.038 10.648 10.988 1.00 88.31 116 VAL A O 1
ATOM 890 N N . ILE A 1 117 ? -2.396 11.675 9.031 1.00 86.31 117 ILE A N 1
ATOM 891 C CA . ILE A 1 117 ? -3.670 12.293 9.436 1.00 86.31 117 ILE A CA 1
ATOM 892 C C . ILE A 1 117 ? -4.718 11.230 9.797 1.00 86.31 117 ILE A C 1
ATOM 894 O O . ILE A 1 117 ? -5.462 11.402 10.763 1.00 86.31 117 ILE A O 1
ATOM 898 N N . THR A 1 118 ? -4.779 10.131 9.042 1.00 83.50 118 THR A N 1
ATOM 899 C CA . THR A 1 118 ? -5.716 9.025 9.296 1.00 83.50 118 THR A CA 1
ATOM 900 C C . THR A 1 118 ? -5.421 8.350 10.635 1.00 83.50 118 THR A C 1
ATOM 902 O O . THR A 1 118 ? -6.346 8.124 11.414 1.00 83.50 118 THR A O 1
ATOM 905 N N . TRP A 1 119 ? -4.146 8.097 10.942 1.00 86.06 119 TRP A N 1
ATOM 906 C CA . TRP A 1 119 ? -3.718 7.564 12.238 1.00 86.06 119 TRP A CA 1
ATOM 907 C C . TRP A 1 119 ? -3.979 8.538 13.385 1.00 86.06 119 TRP A C 1
ATOM 909 O O . TRP A 1 119 ? -4.495 8.119 14.416 1.00 86.06 119 TRP A O 1
ATOM 919 N N . ILE A 1 120 ? -3.695 9.832 13.206 1.00 86.06 120 ILE A N 1
ATOM 920 C CA . ILE A 1 120 ? -3.985 10.856 14.221 1.00 86.06 120 ILE A CA 1
ATOM 921 C C . ILE A 1 120 ? -5.482 10.901 14.521 1.00 86.06 120 ILE A C 1
ATOM 923 O O . ILE A 1 120 ? -5.858 10.903 15.686 1.00 86.06 120 ILE A O 1
ATOM 927 N N . ARG A 1 121 ? -6.343 10.902 13.496 1.00 83.25 121 ARG A N 1
ATOM 928 C CA . ARG A 1 121 ? -7.800 10.878 13.696 1.00 83.25 121 ARG A CA 1
ATOM 929 C C . ARG A 1 121 ? -8.266 9.610 14.397 1.00 83.25 121 ARG A C 1
ATOM 931 O O . ARG A 1 121 ? -9.075 9.702 15.307 1.00 83.25 121 ARG A O 1
ATOM 938 N N . TYR A 1 122 ? -7.747 8.452 13.994 1.00 81.81 122 TYR A N 1
ATOM 939 C CA . TYR A 1 122 ? -8.076 7.187 14.644 1.00 81.81 122 TYR A CA 1
ATOM 940 C C . TYR A 1 122 ? -7.712 7.203 16.135 1.00 81.81 122 TYR A C 1
ATOM 942 O O . TYR A 1 122 ? -8.560 6.905 16.968 1.00 81.81 122 TYR A O 1
ATOM 950 N N . LEU A 1 123 ? -6.482 7.610 16.462 1.00 82.62 123 LEU A N 1
ATOM 951 C CA . LEU A 1 123 ? -5.990 7.670 17.839 1.00 82.62 123 LEU A CA 1
ATOM 952 C C . LEU A 1 123 ? -6.687 8.758 18.666 1.00 82.62 123 LEU A C 1
ATOM 954 O O . LEU A 1 123 ? -6.890 8.567 19.856 1.00 82.62 123 LEU A O 1
ATOM 958 N N . ALA A 1 124 ? -7.052 9.889 18.057 1.00 79.88 124 ALA A N 1
ATOM 959 C CA . ALA A 1 124 ? -7.743 10.983 18.738 1.00 79.88 124 ALA A CA 1
ATOM 960 C C . ALA A 1 124 ? -9.225 10.684 19.019 1.00 79.88 124 ALA A C 1
ATOM 962 O O . ALA A 1 124 ? -9.750 11.195 19.998 1.00 79.88 124 ALA A O 1
ATOM 963 N N . ASP A 1 125 ? -9.890 9.877 18.186 1.00 68.75 125 ASP A N 1
ATOM 964 C CA . ASP A 1 125 ? -11.287 9.462 18.394 1.00 68.75 125 ASP A CA 1
ATOM 965 C C . ASP A 1 125 ? -11.436 8.319 19.427 1.00 68.75 125 ASP A C 1
ATOM 967 O O . ASP A 1 125 ? -12.555 8.015 19.842 1.00 68.75 125 ASP A O 1
ATOM 971 N N . GLU A 1 126 ? -10.340 7.650 19.809 1.00 57.47 126 GLU A N 1
ATOM 972 C CA . GLU A 1 126 ? -10.310 6.596 20.841 1.00 57.47 126 GLU A CA 1
ATOM 973 C C . GLU A 1 126 ? -9.998 7.117 22.262 1.00 57.47 126 GLU A C 1
ATOM 975 O O . GLU A 1 126 ? -10.159 6.355 23.218 1.00 57.47 126 GLU A O 1
ATOM 980 N N . ILE A 1 127 ? -9.568 8.380 22.405 1.00 49.19 127 ILE A N 1
ATOM 981 C CA . ILE A 1 127 ? -9.313 9.066 23.692 1.00 49.19 127 ILE A CA 1
ATOM 982 C C . ILE A 1 127 ? -10.596 9.742 24.185 1.00 49.19 127 ILE A C 1
ATOM 984 O O . ILE A 1 127 ? -10.888 9.616 25.397 1.00 49.19 127 ILE A O 1
#

pLDDT: mean 73.62, std 8.47, range [41.06, 88.31]

Foldseek 3Di:
DPPFDLCLLVVLLVLLVVLLVLLPQQDLDCPHPCCPVVVDDSVVSVVVSVVSNVVSVVVNVCSLPPDDGDPLSSLSSCLSSLVSNLVSLVPRPDLVPPPCSVVSVVVSVVSVVVSVVSVVVSVVVVD

Secondary structure (DSSP, 8-state):
-----THHHHHHHHHHHHHHHHHHH---STTSHHHHHS---HHHHHHHHHHHHHHHHHHHHHHHHHS---HHHHHHHHHHHHHHHHHHHHHHS-TT-TTTHHHHHHHHHHHHHHHHHHHHHHHHH--

Sequence (127 aa):
MTTIQPTKPVLSAIVAALWLGAFVFFDPGPNGFFTQTLHLNPAEANAWKLGLIFVFGLLWTLVMIFFDAPGTASRLSLALSGTILWLGLLLFFHFDDPGYGGTVAFFALVGGLVIVITWIRYLADEI